Protein AF-A0A8T4PA34-F1 (afdb_monomer)

Mean predicted aligned error: 13.63 Å

pLDDT: mean 73.84, std 18.42, range [33.31, 91.62]

Solvent-accessible surface area (backbone atoms only — not comparable to full-atom values): 9607 Å² total; per-residue (Å²): 133,82,87,81,80,80,56,84,79,76,47,94,49,61,33,92,88,76,69,41,71,39,46,81,44,78,45,77,53,98,90,41,83,32,57,26,33,34,27,87,86,82,62,54,71,49,67,42,65,74,51,51,56,52,51,51,52,50,54,53,56,74,73,56,85,82,91,66,65,78,42,83,53,91,97,42,80,46,71,71,77,60,62,70,60,53,52,49,51,39,73,73,32,75,72,49,62,80,47,77,86,71,69,70,48,79,42,80,77,51,96,96,39,74,46,78,43,83,67,79,79,75,77,75,77,69,78,84,76,84,82,84,79,82,79,82,82,80,84,88,88,133

Foldseek 3Di:
DDPPDDAPVVDFDADPPPRDTWAWDFDQDPNDTWIWTADPPPGDIDTRPVSVVLVVLVVVVVPDDDDWDWDDDPPDIDTDDDVSVVVSVCVVDVQLVVPVVPDWDWDDDDVPDIDTHRDRPPPPPDPPPPPDDDDDDDDDDD

Secondary structure (DSSP, 8-state):
----PPPGGGS-PBPTTT-PBPEEEEEEETTEEEEEEE-TTT--EEE-HHHHHHHHHHHHHHH------EEEETTEEEEPPPHHHHHHHHHH-TTGGGTTTT--EEEEEETTEEEEE-------------------------

Structure (mmCIF, N/CA/C/O backbone):
data_AF-A0A8T4PA34-F1
#
_entry.id   AF-A0A8T4PA34-F1
#
loop_
_atom_site.group_PDB
_atom_site.id
_atom_site.type_symbol
_atom_site.label_atom_id
_atom_site.label_alt_id
_atom_site.label_comp_id
_atom_site.label_asym_id
_atom_site.label_entity_id
_atom_site.label_seq_id
_atom_site.pdbx_PDB_ins_code
_atom_site.Cartn_x
_atom_site.Cartn_y
_atom_site.Cartn_z
_atom_site.occupancy
_atom_site.B_iso_or_equiv
_atom_site.auth_seq_id
_atom_site.auth_comp_id
_atom_site.auth_asym_id
_atom_site.auth_atom_id
_atom_site.pdbx_PDB_model_num
ATOM 1 N N . MET A 1 1 ? -8.775 29.216 4.240 1.00 41.03 1 MET A N 1
ATOM 2 C CA . MET A 1 1 ? -9.552 28.421 5.215 1.00 41.03 1 MET A CA 1
ATOM 3 C C . MET A 1 1 ? -9.138 26.969 5.051 1.00 41.03 1 MET A C 1
ATOM 5 O O . MET A 1 1 ? -9.262 26.450 3.952 1.00 41.03 1 MET A O 1
ATOM 9 N N . GLY A 1 2 ? -8.518 26.361 6.065 1.00 46.69 2 GLY A N 1
ATOM 10 C CA . GLY A 1 2 ? -8.065 24.969 5.980 1.00 46.69 2 GLY A CA 1
ATOM 11 C C . GLY A 1 2 ? -9.257 24.014 6.006 1.00 46.69 2 GLY A C 1
ATOM 12 O O . GLY A 1 2 ? -10.091 24.113 6.902 1.00 46.69 2 GLY A O 1
ATOM 13 N N . ASN A 1 3 ? -9.351 23.110 5.029 1.00 47.19 3 ASN A N 1
ATOM 14 C CA . ASN A 1 3 ? -10.347 22.038 5.017 1.00 47.19 3 ASN A CA 1
ATOM 15 C C . ASN A 1 3 ? -10.047 21.056 6.159 1.00 47.19 3 ASN A C 1
ATOM 17 O O . ASN A 1 3 ? -9.226 20.155 6.007 1.00 47.19 3 ASN A O 1
ATOM 21 N N . TYR A 1 4 ? -10.691 21.243 7.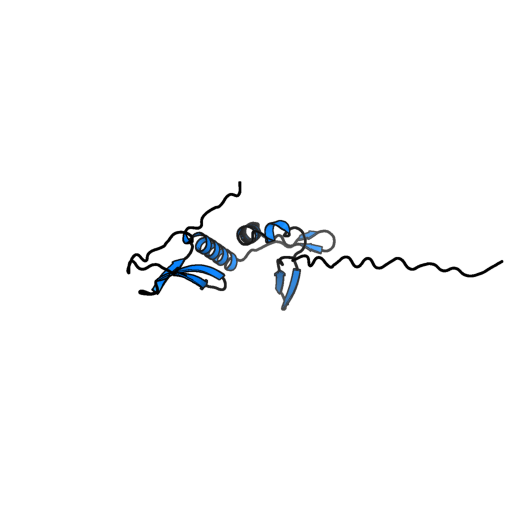310 1.00 50.34 4 TYR A N 1
ATOM 22 C CA . TYR A 1 4 ? -10.622 20.305 8.429 1.00 50.34 4 TYR A CA 1
ATOM 23 C C . TYR A 1 4 ? -11.606 19.154 8.167 1.00 50.34 4 TYR A C 1
ATOM 25 O O . TYR A 1 4 ? -12.766 19.210 8.575 1.00 50.34 4 TYR A O 1
ATOM 33 N N . MET A 1 5 ? -11.175 18.137 7.413 1.00 71.44 5 MET A N 1
ATOM 34 C CA . MET A 1 5 ? -11.919 16.874 7.329 1.00 71.44 5 MET A CA 1
ATOM 35 C C . MET A 1 5 ? -11.801 16.154 8.670 1.00 71.44 5 MET A C 1
ATOM 37 O O . MET A 1 5 ? -10.692 15.883 9.121 1.00 71.44 5 MET A O 1
ATOM 41 N N . ARG A 1 6 ? -12.946 15.855 9.288 1.00 74.50 6 ARG A N 1
ATOM 42 C CA . ARG A 1 6 ? -13.026 15.036 10.501 1.00 74.50 6 ARG A CA 1
ATOM 43 C C . ARG A 1 6 ? -13.013 13.558 10.123 1.00 74.50 6 ARG A C 1
ATOM 45 O O . ARG A 1 6 ? -13.681 13.162 9.167 1.00 74.50 6 ARG A O 1
ATOM 52 N N . ASP A 1 7 ? -12.262 12.766 10.869 1.00 79.44 7 ASP A N 1
ATOM 53 C CA . ASP A 1 7 ? -12.265 11.310 10.794 1.00 79.44 7 ASP A CA 1
ATOM 54 C C . ASP A 1 7 ? -13.488 10.753 11.543 1.00 79.44 7 ASP A C 1
ATOM 56 O O . ASP A 1 7 ? -14.006 11.363 12.481 1.00 79.44 7 ASP A O 1
ATOM 60 N N . ILE A 1 8 ? -13.960 9.568 11.154 1.00 82.75 8 ILE A N 1
ATOM 61 C CA . ILE A 1 8 ? -15.051 8.885 11.859 1.00 82.75 8 ILE A CA 1
ATOM 62 C C . ILE A 1 8 ? -14.661 8.533 13.303 1.00 82.75 8 ILE A C 1
ATOM 64 O O . ILE A 1 8 ? -15.528 8.421 14.167 1.00 82.75 8 ILE A O 1
ATOM 68 N N . PHE A 1 9 ? -13.361 8.401 13.573 1.00 84.38 9 PHE A N 1
ATOM 69 C CA . PHE A 1 9 ? -12.809 8.154 14.904 1.00 84.38 9 PHE A CA 1
ATOM 70 C C . PHE A 1 9 ? -12.566 9.421 15.733 1.00 84.38 9 PHE A C 1
ATOM 72 O O . PHE A 1 9 ? -12.251 9.299 16.915 1.00 84.38 9 PHE A O 1
ATOM 79 N N . ASP A 1 10 ? -12.769 10.617 15.168 1.00 82.12 10 ASP A N 1
ATOM 80 C CA . ASP A 1 10 ? -12.796 11.862 15.955 1.00 82.12 10 ASP A CA 1
ATOM 81 C C . ASP A 1 10 ? -14.095 11.981 16.770 1.00 82.12 10 ASP A C 1
ATOM 83 O O . ASP A 1 10 ? -14.181 12.746 17.732 1.00 82.12 10 ASP A O 1
ATOM 87 N N . ALA A 1 11 ? -15.129 11.231 16.380 1.00 84.12 11 ALA A N 1
ATOM 88 C CA . ALA A 1 11 ? -16.371 11.128 17.123 1.00 84.12 11 ALA A CA 1
ATOM 89 C C . ALA A 1 11 ? -16.255 10.101 18.257 1.00 84.12 11 ALA A C 1
ATOM 91 O O . ALA A 1 11 ? -15.553 9.093 18.166 1.00 84.12 11 ALA A O 1
ATOM 92 N N . LYS A 1 12 ? -17.024 10.322 19.325 1.00 85.06 12 LYS A N 1
ATOM 93 C CA . LYS A 1 12 ? -17.146 9.365 20.424 1.00 85.06 12 LYS A CA 1
ATOM 94 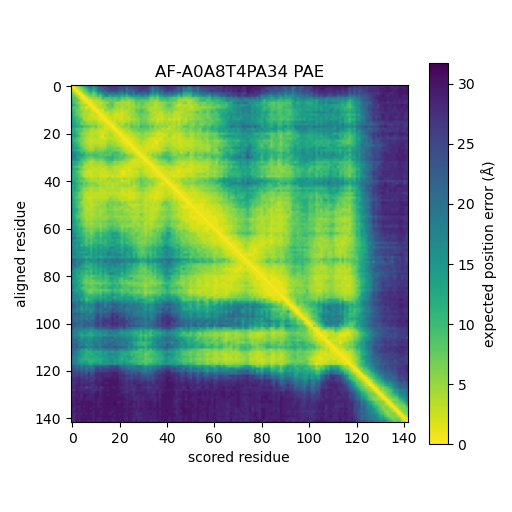C C . LYS A 1 12 ? -17.879 8.110 19.943 1.00 85.06 12 LYS A C 1
ATOM 96 O O . LYS A 1 12 ? -19.078 8.160 19.678 1.00 85.06 12 LYS A O 1
ATOM 101 N N . ILE A 1 13 ? -17.166 6.987 19.857 1.00 87.12 13 ILE A N 1
ATOM 102 C CA . ILE A 1 13 ? -17.730 5.695 19.445 1.00 87.12 13 ILE A CA 1
ATOM 103 C C . ILE A 1 13 ? -18.059 4.855 20.673 1.00 87.12 13 ILE A C 1
ATOM 105 O O . ILE A 1 13 ? -17.200 4.568 21.512 1.00 87.12 13 ILE A O 1
ATOM 109 N N . THR A 1 14 ? -19.315 4.425 20.757 1.00 89.81 14 THR A N 1
ATOM 110 C CA . THR A 1 14 ? -19.798 3.507 21.786 1.00 89.81 14 THR A CA 1
ATOM 111 C C . THR A 1 14 ? -19.924 2.092 21.232 1.00 89.81 14 THR A C 1
ATOM 113 O O . THR A 1 14 ? -20.323 1.863 20.090 1.00 89.81 14 THR A O 1
ATOM 116 N N . CYS A 1 15 ? -19.564 1.111 22.054 1.00 88.19 15 CYS A N 1
ATOM 117 C CA . CYS A 1 15 ? -19.724 -0.297 21.720 1.00 88.19 15 CYS A CA 1
ATOM 118 C C . CYS A 1 15 ? -21.213 -0.668 21.706 1.00 88.19 15 CYS A C 1
ATOM 120 O O . CYS A 1 15 ? -21.906 -0.459 22.698 1.00 88.19 15 CYS A O 1
ATOM 122 N N . LYS A 1 16 ? -21.687 -1.305 20.630 1.00 88.50 16 LYS A N 1
ATOM 123 C CA . LYS A 1 16 ? -23.084 -1.758 20.509 1.00 88.50 16 LYS A CA 1
ATOM 124 C C . LYS A 1 16 ? -23.492 -2.758 21.601 1.00 88.50 16 LYS A C 1
ATOM 126 O O . LYS A 1 16 ? -24.652 -2.785 21.990 1.00 88.50 16 LYS A O 1
ATOM 131 N N . ASN A 1 17 ? -22.548 -3.567 22.086 1.00 87.06 17 ASN A N 1
ATOM 132 C CA . ASN A 1 17 ? -22.829 -4.672 23.002 1.00 87.06 17 ASN A CA 1
ATOM 133 C C . ASN A 1 17 ? -22.765 -4.264 24.483 1.00 87.06 17 ASN A C 1
ATOM 135 O O . ASN A 1 17 ? -23.568 -4.709 25.295 1.00 87.06 17 ASN A O 1
ATOM 139 N N . CYS A 1 18 ? -21.808 -3.405 24.847 1.00 87.19 18 CYS A N 1
ATOM 140 C CA . CYS A 1 18 ? -21.572 -3.009 26.243 1.00 87.19 18 CYS A CA 1
ATOM 141 C C . CYS A 1 18 ? -21.955 -1.559 26.550 1.00 87.19 18 CYS A C 1
ATOM 143 O O . CYS A 1 18 ? -21.844 -1.137 27.701 1.00 87.19 18 CYS A O 1
ATOM 145 N N . ASN A 1 19 ? -22.308 -0.784 25.521 1.00 87.19 19 ASN A N 1
ATOM 146 C CA . ASN A 1 19 ? -22.556 0.657 25.570 1.00 87.19 19 ASN A CA 1
ATOM 147 C C . ASN A 1 19 ? -21.416 1.486 26.198 1.00 87.19 19 ASN A C 1
ATOM 149 O O . ASN A 1 19 ? -21.604 2.636 26.586 1.00 87.19 19 ASN A O 1
ATOM 153 N N . SER A 1 20 ? -20.218 0.903 26.317 1.00 88.06 20 SER A N 1
ATOM 154 C CA . SER A 1 20 ? -19.024 1.578 26.815 1.00 88.06 20 SER A CA 1
ATOM 155 C C . SER A 1 20 ? -18.298 2.283 25.677 1.00 88.06 20 SER A C 1
ATOM 157 O O . SER A 1 20 ? -18.324 1.830 24.531 1.00 88.06 20 SER A O 1
ATOM 159 N N . GLU A 1 21 ? -17.598 3.357 26.006 1.00 89.38 21 GLU A N 1
ATOM 160 C CA . GLU A 1 21 ? -16.725 4.065 25.074 1.00 89.38 21 GLU A CA 1
ATOM 161 C C . GLU A 1 21 ? -15.571 3.162 24.615 1.00 89.38 21 GLU A C 1
ATOM 163 O O . GLU A 1 21 ? -14.966 2.448 25.420 1.00 89.38 21 GLU A O 1
ATOM 168 N N . MET A 1 22 ? -15.318 3.136 23.306 1.00 91.62 22 MET A N 1
ATOM 169 C CA . MET A 1 22 ? -14.229 2.360 22.710 1.00 91.62 22 MET A CA 1
ATOM 170 C C . MET A 1 22 ? -12.958 3.208 22.656 1.00 91.62 22 MET A C 1
ATOM 172 O O . MET A 1 22 ? -13.021 4.413 22.423 1.00 91.62 22 MET A O 1
ATOM 176 N N . LYS A 1 23 ? -11.796 2.579 22.848 1.00 88.19 23 LYS A N 1
ATOM 177 C CA . LYS A 1 23 ? -10.501 3.269 22.822 1.00 88.19 23 LYS A CA 1
ATOM 178 C C . LYS A 1 23 ? -9.780 3.049 21.495 1.00 88.19 23 LYS A C 1
ATOM 180 O O . LYS A 1 23 ? -9.808 1.926 20.986 1.00 88.19 23 LYS A O 1
ATOM 185 N N . PRO A 1 24 ? -9.118 4.075 20.939 1.00 89.56 24 PRO A N 1
ATOM 186 C CA . PRO A 1 24 ? -8.313 3.924 19.737 1.00 89.56 24 PRO A CA 1
ATOM 187 C C . PRO A 1 24 ? -7.115 3.009 19.997 1.00 89.56 24 PRO A C 1
ATOM 189 O O . PRO A 1 24 ? -6.418 3.130 21.003 1.00 89.56 24 PRO A O 1
ATOM 192 N N . ILE A 1 25 ? -6.876 2.094 19.066 1.00 89.25 25 ILE A N 1
ATOM 193 C CA . ILE A 1 25 ? -5.768 1.145 19.061 1.00 89.25 25 ILE A CA 1
ATOM 194 C C . ILE A 1 25 ? -5.165 1.051 17.654 1.00 89.25 25 ILE A C 1
ATOM 196 O O . ILE A 1 25 ? -5.825 1.304 16.643 1.00 89.25 25 ILE A O 1
ATOM 200 N N . LEU A 1 26 ? -3.905 0.626 17.580 1.00 85.69 26 LEU A N 1
ATOM 201 C CA . LEU A 1 26 ? -3.268 0.246 16.322 1.00 85.69 26 LEU A CA 1
ATOM 202 C C . LEU A 1 26 ? -3.342 -1.272 16.166 1.00 85.69 26 LEU A C 1
ATOM 204 O O . LEU A 1 26 ? -2.677 -2.016 16.886 1.00 85.69 26 LEU A O 1
ATOM 208 N N . ALA A 1 27 ? -4.156 -1.737 15.222 1.00 83.50 27 ALA A N 1
ATOM 209 C CA . ALA A 1 27 ? -4.250 -3.150 14.889 1.00 83.50 27 ALA A CA 1
ATOM 210 C C . ALA A 1 27 ? -3.216 -3.492 13.809 1.00 83.50 27 ALA A C 1
ATOM 212 O O . ALA A 1 27 ? -3.247 -2.937 12.712 1.00 83.50 27 ALA A O 1
ATOM 213 N N . ILE A 1 28 ? -2.303 -4.419 14.101 1.00 79.69 28 ILE A N 1
ATOM 214 C CA . ILE A 1 28 ? -1.349 -4.929 13.111 1.00 79.69 28 ILE A CA 1
ATOM 215 C C . ILE A 1 28 ? -1.965 -6.162 1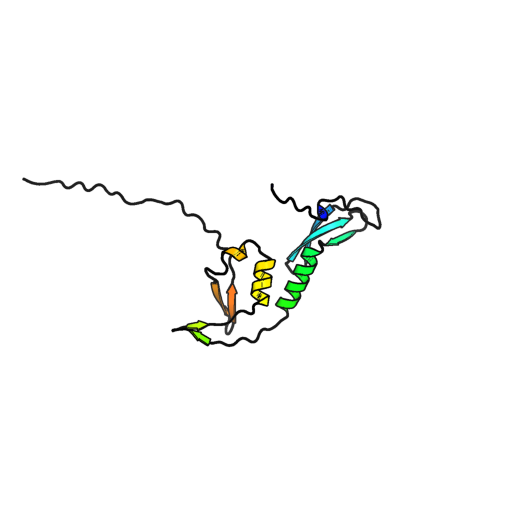2.454 1.00 79.69 28 ILE A C 1
ATOM 217 O O . ILE A 1 28 ? -2.195 -7.172 13.118 1.00 79.69 28 ILE A O 1
ATOM 221 N N . LYS A 1 29 ? -2.228 -6.096 11.147 1.00 76.75 29 LYS A N 1
ATOM 222 C CA . LYS A 1 29 ? -2.754 -7.229 10.374 1.00 76.75 29 LYS A CA 1
ATOM 223 C C . LYS A 1 29 ? -1.956 -7.373 9.082 1.00 76.75 29 LYS A C 1
ATOM 225 O O . LYS A 1 29 ? -1.852 -6.427 8.310 1.00 76.75 29 LYS A O 1
ATOM 230 N N . SER A 1 30 ? -1.354 -8.543 8.858 1.00 67.56 30 SER A N 1
ATOM 231 C CA . SER A 1 30 ? -0.541 -8.839 7.659 1.00 67.56 30 SER A CA 1
ATOM 232 C C . SER A 1 30 ? 0.617 -7.851 7.410 1.00 67.56 30 SER A C 1
ATOM 234 O O . SER A 1 30 ? 0.961 -7.580 6.263 1.00 67.56 30 SER A O 1
ATOM 236 N N . GLY A 1 31 ? 1.202 -7.299 8.481 1.00 69.25 31 GLY A N 1
ATOM 237 C CA . GLY A 1 31 ? 2.261 -6.281 8.411 1.00 69.25 31 GLY A CA 1
ATOM 238 C C . GLY A 1 31 ? 1.758 -4.850 8.174 1.00 69.25 31 GLY A C 1
ATOM 239 O O . GLY A 1 31 ? 2.557 -3.920 8.201 1.00 69.25 31 GLY A O 1
ATOM 240 N N . PHE A 1 32 ? 0.449 -4.653 7.994 1.00 72.88 32 PHE A N 1
ATOM 241 C CA . PHE A 1 32 ? -0.171 -3.340 7.831 1.00 72.88 32 PHE A CA 1
ATOM 242 C C . PHE A 1 32 ? -0.645 -2.797 9.185 1.00 72.88 32 PHE A C 1
ATOM 244 O O . PHE A 1 32 ? -1.281 -3.519 9.960 1.00 72.88 32 PHE A O 1
ATOM 251 N N . LYS A 1 33 ? -0.339 -1.527 9.475 1.00 77.62 33 LYS A N 1
ATOM 252 C CA . LYS A 1 33 ? -0.834 -0.818 10.665 1.00 77.62 33 LYS A CA 1
ATOM 253 C C . LYS A 1 33 ? -2.193 -0.206 10.332 1.00 77.62 33 LYS A C 1
ATOM 255 O O . LYS A 1 33 ? -2.270 0.688 9.496 1.00 77.62 33 LYS A O 1
ATOM 260 N N . LEU A 1 34 ? -3.248 -0.703 10.965 1.00 85.12 34 LEU A N 1
ATOM 261 C CA . LEU A 1 34 ? -4.624 -0.254 10.767 1.00 85.12 34 LEU A CA 1
ATOM 262 C C . LEU A 1 34 ? -5.082 0.536 11.985 1.00 85.12 34 LEU A C 1
ATOM 264 O O . LEU A 1 34 ? -4.857 0.117 13.126 1.00 85.12 34 LEU A O 1
ATOM 268 N N . ARG A 1 35 ? -5.772 1.650 11.753 1.00 87.38 35 ARG A N 1
ATOM 269 C CA . ARG A 1 35 ? -6.458 2.362 12.827 1.00 87.38 35 ARG A CA 1
ATOM 270 C C . ARG A 1 35 ? -7.718 1.589 13.186 1.00 87.38 35 ARG A C 1
ATOM 272 O O . ARG A 1 35 ? -8.493 1.198 12.311 1.00 87.38 35 ARG A O 1
ATOM 279 N N . ALA A 1 36 ? -7.919 1.353 14.472 1.00 89.88 36 ALA A N 1
ATOM 280 C CA . ALA A 1 36 ? -9.104 0.685 14.976 1.00 89.88 36 ALA A CA 1
ATOM 281 C C . ALA A 1 36 ? -9.504 1.268 16.330 1.00 89.88 36 ALA A C 1
ATOM 283 O O . ALA A 1 36 ? -8.707 1.923 16.993 1.00 89.88 36 ALA A O 1
ATOM 284 N N . VAL A 1 37 ? -10.730 1.001 16.757 1.00 90.56 37 VAL A N 1
ATOM 285 C CA . VAL A 1 37 ? -11.177 1.225 18.132 1.00 90.56 37 VAL A CA 1
ATOM 286 C C . VAL A 1 37 ? -11.567 -0.111 18.753 1.00 90.56 37 VAL A C 1
ATOM 288 O O . VAL A 1 37 ? -12.137 -0.969 18.075 1.00 90.56 37 VAL A O 1
ATOM 291 N N . GLN A 1 38 ? -11.238 -0.313 20.027 1.00 91.12 38 GLN A N 1
ATOM 292 C CA . GLN A 1 38 ? -11.526 -1.539 20.768 1.00 91.12 38 GLN A CA 1
ATOM 293 C C . GLN A 1 38 ? -12.339 -1.245 22.031 1.00 91.12 38 GLN A C 1
ATOM 295 O O . GLN A 1 38 ? -12.065 -0.294 22.761 1.00 91.12 38 GLN A O 1
ATOM 300 N N . CYS A 1 39 ? -13.334 -2.087 22.305 1.00 91.12 39 CYS A N 1
ATOM 301 C CA . CYS A 1 39 ? -14.042 -2.097 23.578 1.00 91.12 39 CYS A CA 1
ATOM 302 C C . CYS A 1 39 ? -13.216 -2.844 24.633 1.00 91.12 39 CYS A C 1
ATOM 304 O O . CYS A 1 39 ? -12.855 -4.001 24.430 1.00 91.12 39 CYS A O 1
ATOM 306 N N . GLU A 1 40 ? -12.977 -2.224 25.789 1.00 87.75 40 GLU A N 1
ATOM 307 C CA . GLU A 1 40 ? -12.258 -2.869 26.899 1.00 87.75 40 GLU A CA 1
ATOM 308 C C . GLU A 1 40 ? -13.087 -3.938 27.626 1.00 87.75 40 GLU A C 1
ATOM 310 O O . GLU A 1 40 ? -12.517 -4.814 28.266 1.00 87.75 40 GLU A O 1
ATOM 315 N N . LYS A 1 41 ? -14.425 -3.888 27.529 1.00 87.62 41 LYS A N 1
ATOM 316 C CA . LYS A 1 41 ? -15.320 -4.808 28.251 1.00 87.62 41 LYS A CA 1
ATOM 317 C C . LYS A 1 41 ? -15.562 -6.129 27.521 1.00 87.62 41 LYS A C 1
ATOM 319 O O . LYS A 1 41 ? -15.453 -7.180 28.138 1.00 87.62 41 LYS A O 1
ATOM 324 N N . CYS A 1 42 ? -15.913 -6.088 26.234 1.00 88.50 42 CYS A N 1
ATOM 325 C CA . CYS A 1 42 ? -16.191 -7.298 25.440 1.00 88.50 42 CYS A CA 1
ATOM 326 C C . CYS A 1 42 ? -15.092 -7.649 24.434 1.00 88.50 42 CYS A C 1
ATOM 328 O O . CYS A 1 42 ? -15.127 -8.726 23.849 1.00 88.50 42 CYS A O 1
ATOM 330 N N . GLY A 1 43 ? -14.129 -6.754 24.205 1.00 84.50 43 GLY A N 1
ATOM 331 C CA . GLY A 1 43 ? -13.060 -6.982 23.238 1.00 84.50 43 GLY A CA 1
ATOM 332 C C . GLY A 1 43 ? -13.439 -6.730 21.775 1.00 84.50 43 GLY A C 1
ATOM 333 O O . GLY A 1 43 ? -12.563 -6.894 20.925 1.00 84.50 43 GLY A O 1
ATOM 334 N N . ASP A 1 44 ? -14.673 -6.298 21.476 1.00 88.12 44 ASP A N 1
ATOM 335 C CA . ASP A 1 44 ? -15.101 -5.934 20.117 1.00 88.12 44 ASP A CA 1
ATOM 336 C C . ASP A 1 44 ? -14.179 -4.880 19.499 1.00 88.12 44 ASP A C 1
ATOM 338 O O . ASP A 1 44 ? -13.749 -3.937 20.172 1.00 88.12 44 ASP A O 1
ATOM 342 N N . LYS A 1 45 ? -13.899 -5.024 18.199 1.00 89.25 45 LYS A N 1
ATOM 343 C CA . LYS A 1 45 ? -13.006 -4.142 17.439 1.00 89.25 45 LYS A CA 1
ATOM 344 C C . LYS A 1 45 ? -13.695 -3.619 16.190 1.00 89.25 45 LYS A C 1
ATOM 346 O O . LYS A 1 45 ? -14.266 -4.392 15.427 1.00 89.25 45 LYS A O 1
ATOM 351 N N . ILE A 1 46 ? -13.562 -2.322 15.947 1.00 88.00 46 ILE A N 1
ATOM 352 C CA . ILE A 1 46 ? -14.017 -1.665 14.720 1.00 88.00 46 ILE A CA 1
ATOM 353 C C . ILE A 1 46 ? -12.785 -1.105 14.021 1.00 88.00 46 ILE A C 1
ATOM 355 O O . ILE A 1 46 ? -12.057 -0.296 14.589 1.00 88.00 46 ILE A O 1
ATOM 359 N N . ILE A 1 47 ? -12.534 -1.561 12.797 1.00 88.44 47 ILE A N 1
ATOM 360 C CA . ILE A 1 47 ? -11.411 -1.107 11.968 1.00 88.44 47 ILE A CA 1
ATOM 361 C C . ILE A 1 47 ? -11.881 0.069 11.112 1.00 88.44 47 ILE A C 1
ATOM 363 O O . ILE A 1 47 ? -13.014 0.063 10.631 1.00 88.44 47 ILE A O 1
ATOM 367 N N . HIS A 1 48 ? -11.014 1.062 10.904 1.00 88.50 48 HIS A N 1
ATOM 368 C CA . HIS A 1 48 ? -11.323 2.190 10.033 1.00 88.50 48 HIS A CA 1
ATOM 369 C C . HIS A 1 48 ? -11.655 1.687 8.613 1.00 88.50 48 HIS A C 1
ATOM 371 O O . HIS A 1 48 ? -10.827 0.995 8.008 1.00 88.50 48 HIS A O 1
ATOM 377 N N . PRO A 1 49 ? -12.821 2.036 8.037 1.00 85.06 49 PRO A N 1
ATOM 378 C CA . PRO A 1 49 ? -13.263 1.479 6.756 1.00 85.06 49 PRO A CA 1
ATOM 379 C C . PRO A 1 49 ? -12.300 1.812 5.609 1.00 85.06 49 PRO A C 1
ATOM 381 O O . PRO A 1 49 ? -11.978 0.945 4.802 1.00 85.06 49 PRO A O 1
ATOM 384 N N . GLY A 1 50 ? -11.749 3.030 5.583 1.00 83.81 50 GLY A N 1
ATOM 385 C CA . GLY A 1 50 ? -10.757 3.418 4.574 1.00 83.81 50 GLY A CA 1
ATOM 386 C C . GLY A 1 50 ? -9.432 2.653 4.684 1.00 83.81 50 GLY A C 1
ATOM 387 O O . GLY A 1 50 ? -8.771 2.428 3.672 1.00 83.81 50 GLY A O 1
ATOM 388 N N . ASP A 1 51 ? -9.054 2.211 5.887 1.00 83.88 51 ASP A N 1
ATOM 389 C CA . ASP A 1 51 ? -7.822 1.439 6.089 1.00 83.88 51 ASP A CA 1
ATOM 390 C C . ASP A 1 51 ? -8.059 -0.029 5.696 1.00 83.88 51 ASP A C 1
ATOM 392 O O . ASP A 1 51 ? -7.190 -0.662 5.094 1.00 83.88 51 ASP A O 1
ATOM 396 N N . LEU A 1 52 ? -9.264 -0.551 5.965 1.00 85.81 52 LEU A N 1
ATOM 397 C CA . LEU A 1 52 ? -9.690 -1.886 5.547 1.00 85.81 52 LEU A CA 1
ATOM 398 C C . LEU A 1 52 ? -9.695 -2.022 4.017 1.00 85.81 52 LEU A C 1
ATOM 400 O O . LEU A 1 52 ? -9.079 -2.945 3.489 1.00 85.81 52 LEU A O 1
ATOM 404 N N . SER A 1 53 ? -10.298 -1.067 3.300 1.00 85.06 53 SER A N 1
ATOM 405 C CA . SER A 1 53 ? -10.317 -1.069 1.830 1.00 85.06 53 SER A CA 1
ATOM 406 C C . SER A 1 53 ? -8.908 -1.030 1.228 1.00 85.06 53 SER A C 1
ATOM 408 O O . SER A 1 53 ? -8.616 -1.765 0.285 1.00 85.06 53 SER A O 1
ATOM 410 N N . LYS A 1 54 ? -7.995 -0.230 1.797 1.00 81.69 54 LYS A N 1
ATOM 411 C CA . LYS A 1 54 ? -6.585 -0.204 1.367 1.00 81.69 54 LYS A CA 1
ATOM 412 C C . LYS A 1 54 ? -5.882 -1.537 1.617 1.00 81.69 54 LYS A C 1
ATOM 414 O O . LYS A 1 54 ? -5.109 -1.991 0.776 1.00 81.69 54 LYS A O 1
ATOM 419 N N . MET A 1 55 ? -6.157 -2.181 2.749 1.00 83.81 55 MET A N 1
ATOM 420 C CA . MET A 1 55 ? -5.599 -3.494 3.069 1.00 83.81 55 MET A CA 1
ATOM 421 C C . MET A 1 55 ? -6.075 -4.573 2.085 1.00 83.81 55 MET A C 1
ATOM 423 O O . MET A 1 55 ? -5.288 -5.417 1.656 1.00 83.81 55 MET A O 1
ATOM 427 N N . GLU A 1 56 ? -7.353 -4.557 1.713 1.00 85.19 56 GLU A N 1
ATOM 428 C CA . GLU A 1 56 ? -7.910 -5.485 0.725 1.00 85.19 56 GLU A CA 1
ATOM 429 C C . GLU A 1 56 ? -7.276 -5.285 -0.655 1.00 85.19 56 GLU A C 1
ATOM 431 O O . GLU A 1 56 ? -6.845 -6.259 -1.277 1.00 85.19 56 GLU A O 1
ATOM 436 N N . GLN A 1 57 ? -7.117 -4.032 -1.092 1.00 83.44 57 GLN A N 1
ATOM 437 C CA . GLN A 1 57 ? -6.401 -3.696 -2.326 1.00 83.44 57 GLN A CA 1
ATOM 438 C C . GLN A 1 57 ? -4.944 -4.181 -2.295 1.00 83.44 57 GLN A C 1
ATOM 440 O O . GLN A 1 57 ? -4.495 -4.825 -3.244 1.00 83.44 57 GLN A O 1
ATOM 445 N N . TYR A 1 58 ? -4.227 -3.955 -1.188 1.00 83.94 58 TYR A N 1
ATOM 446 C CA . TYR A 1 58 ? -2.859 -4.448 -1.000 1.00 83.94 58 TYR A CA 1
ATOM 447 C C . TYR A 1 58 ? -2.777 -5.973 -1.131 1.00 83.94 58 TYR A C 1
ATOM 449 O O . TYR A 1 58 ? -1.932 -6.502 -1.853 1.00 83.94 58 TYR A O 1
ATOM 457 N N . ASN A 1 59 ? -3.673 -6.692 -0.450 1.00 84.25 59 ASN A N 1
ATOM 458 C CA . ASN A 1 59 ? -3.704 -8.152 -0.484 1.00 84.25 59 ASN A CA 1
ATOM 459 C C . ASN A 1 59 ? -4.017 -8.693 -1.882 1.00 84.25 59 ASN A C 1
ATOM 461 O O . ASN A 1 59 ? -3.454 -9.716 -2.272 1.00 84.25 59 ASN A O 1
ATOM 465 N N . SER A 1 60 ? -4.894 -8.016 -2.626 1.00 86.75 60 SER A N 1
ATOM 466 C CA . SER A 1 60 ? -5.209 -8.356 -4.014 1.00 86.75 60 SER A CA 1
ATOM 467 C C . SER A 1 60 ? -3.976 -8.213 -4.912 1.00 86.75 60 SER A C 1
ATOM 469 O O . SER A 1 60 ? -3.581 -9.169 -5.579 1.00 86.75 60 SER A O 1
ATOM 471 N N . LEU A 1 61 ? -3.293 -7.065 -4.843 1.00 86.25 61 LEU A N 1
ATOM 472 C CA . LEU A 1 61 ? -2.086 -6.789 -5.627 1.00 86.25 61 LEU A CA 1
ATOM 473 C C . LEU A 1 61 ? -0.943 -7.747 -5.298 1.00 86.25 61 LEU A C 1
ATOM 475 O O . LEU A 1 61 ? -0.310 -8.286 -6.200 1.00 86.25 61 LEU A O 1
ATOM 479 N N . LYS A 1 62 ? -0.708 -8.012 -4.008 1.00 83.94 62 LYS A N 1
ATOM 480 C CA . LYS A 1 62 ? 0.362 -8.905 -3.545 1.00 83.94 62 LYS A CA 1
ATOM 481 C C . LYS A 1 62 ? 0.217 -10.338 -4.064 1.00 83.94 62 LYS A C 1
ATOM 483 O O . LYS A 1 62 ? 1.215 -11.033 -4.222 1.00 83.94 62 LYS A O 1
ATOM 488 N N . ARG A 1 63 ? -1.015 -10.804 -4.288 1.00 85.12 63 ARG A N 1
ATOM 489 C CA . ARG A 1 63 ? -1.299 -12.161 -4.786 1.00 85.12 63 ARG A CA 1
ATOM 490 C C . ARG A 1 63 ? -1.269 -12.260 -6.309 1.00 85.12 63 ARG A C 1
ATOM 492 O O . ARG A 1 63 ? -1.323 -13.366 -6.837 1.00 85.12 63 ARG A O 1
ATOM 499 N N . LYS A 1 64 ? -1.221 -11.130 -7.012 1.00 88.88 64 LYS A N 1
ATOM 500 C CA . LYS A 1 64 ? -1.294 -11.083 -8.467 1.00 88.88 64 LYS A CA 1
ATOM 501 C C . LYS A 1 64 ? 0.102 -11.154 -9.075 1.00 88.88 64 LYS A C 1
ATOM 503 O O . LYS A 1 64 ? 0.995 -10.394 -8.713 1.00 88.88 64 LYS A O 1
ATOM 508 N N . THR A 1 65 ? 0.276 -12.048 -10.042 1.00 89.50 65 THR A N 1
ATOM 509 C CA . THR A 1 65 ? 1.482 -12.107 -10.874 1.00 89.50 65 THR A CA 1
ATOM 510 C C . THR A 1 65 ? 1.256 -11.295 -12.143 1.00 89.50 65 THR A C 1
ATOM 512 O O . THR A 1 65 ? 0.257 -11.483 -12.838 1.00 89.50 65 THR A O 1
ATOM 515 N N . PHE A 1 66 ? 2.189 -10.400 -12.461 1.00 87.56 66 PHE A N 1
ATOM 516 C CA . PHE A 1 66 ? 2.139 -9.588 -13.672 1.00 87.56 66 PHE A CA 1
ATOM 517 C C . PHE A 1 66 ? 3.172 -10.084 -14.675 1.00 87.56 66 PHE A C 1
ATOM 519 O O . PHE A 1 66 ? 4.372 -10.018 -14.423 1.00 87.56 66 PHE A O 1
ATOM 526 N N . ASN A 1 67 ? 2.702 -10.531 -15.836 1.00 89.69 67 ASN A N 1
ATOM 527 C CA . ASN A 1 67 ? 3.574 -10.871 -16.952 1.00 89.69 67 ASN A CA 1
ATOM 528 C C . ASN A 1 67 ? 3.799 -9.616 -17.797 1.00 89.69 67 ASN A C 1
ATOM 530 O O . ASN A 1 67 ? 2.887 -9.129 -18.465 1.00 89.69 67 ASN A O 1
ATOM 534 N N . VAL A 1 68 ? 5.014 -9.081 -17.745 1.00 89.81 68 VAL A N 1
ATOM 535 C CA . VAL A 1 68 ? 5.421 -7.853 -18.438 1.00 89.81 68 VAL A CA 1
ATOM 536 C C . VAL A 1 68 ? 6.557 -8.155 -19.406 1.00 89.81 68 VAL A C 1
ATOM 538 O O . VAL A 1 68 ? 7.328 -9.091 -19.208 1.00 89.81 68 VAL A O 1
ATOM 541 N N . LYS A 1 69 ? 6.649 -7.384 -20.492 1.00 86.81 69 LYS A N 1
ATOM 542 C CA . LYS A 1 69 ? 7.691 -7.572 -21.507 1.00 86.81 69 LYS A CA 1
ATOM 543 C C . LYS A 1 69 ? 8.920 -6.739 -21.163 1.00 86.81 69 LYS A C 1
ATOM 545 O O . LYS A 1 69 ? 8.790 -5.564 -20.820 1.00 86.81 69 LYS A O 1
ATOM 550 N N . LEU A 1 70 ? 10.097 -7.334 -21.332 1.00 88.06 70 LEU A N 1
ATOM 551 C CA . LEU A 1 70 ? 11.353 -6.596 -21.394 1.00 88.06 70 LEU A CA 1
ATOM 552 C C . LEU A 1 70 ? 11.482 -5.942 -22.770 1.00 88.06 70 LEU A C 1
ATOM 554 O O . LEU A 1 70 ? 11.206 -6.567 -23.796 1.00 88.06 70 LEU A O 1
ATOM 558 N N . ARG A 1 71 ? 11.887 -4.674 -22.791 1.00 86.69 71 ARG A N 1
ATOM 559 C CA . ARG A 1 71 ? 12.133 -3.908 -24.018 1.00 86.69 71 ARG A CA 1
ATOM 560 C C . ARG A 1 71 ? 13.507 -3.251 -23.953 1.00 86.69 71 ARG A C 1
ATOM 562 O O . ARG A 1 71 ? 13.907 -2.780 -22.897 1.00 86.69 71 ARG A O 1
ATOM 569 N N . MET A 1 72 ? 14.181 -3.156 -25.096 1.00 90.81 72 MET A N 1
ATOM 570 C CA . MET A 1 72 ? 15.390 -2.345 -25.250 1.00 90.81 72 MET A CA 1
ATOM 571 C C . MET A 1 72 ? 15.063 -0.851 -25.346 1.00 90.81 72 MET A C 1
ATOM 573 O O . MET A 1 72 ? 14.210 -0.448 -26.138 1.00 90.81 72 MET A O 1
ATOM 577 N N . VAL A 1 73 ? 15.761 -0.037 -24.556 1.00 87.50 73 VAL A N 1
ATOM 578 C CA . VAL A 1 73 ? 15.718 1.430 -24.587 1.00 87.50 73 VAL A CA 1
ATOM 579 C C . VAL A 1 73 ? 17.155 1.944 -24.511 1.00 87.50 73 VAL A C 1
ATOM 581 O O . VAL A 1 73 ? 17.815 1.817 -23.480 1.00 87.50 73 VAL A O 1
ATOM 584 N N . GLY A 1 74 ? 17.662 2.493 -25.619 1.00 90.81 74 GLY A N 1
ATOM 585 C CA . GLY A 1 74 ? 19.084 2.828 -25.744 1.00 90.81 74 GLY A CA 1
ATOM 586 C C . GLY A 1 74 ? 19.962 1.596 -25.496 1.00 90.81 74 GLY A C 1
ATOM 587 O O . GLY A 1 74 ? 19.743 0.549 -26.102 1.00 90.81 74 GLY A O 1
ATOM 588 N N . ASN A 1 75 ? 20.902 1.708 -24.554 1.00 90.56 75 ASN A N 1
ATOM 589 C CA . ASN A 1 75 ? 21.817 0.627 -24.164 1.00 90.56 75 ASN A CA 1
ATOM 590 C C . ASN A 1 75 ? 21.337 -0.162 -22.930 1.00 90.56 75 ASN A C 1
ATOM 592 O O . ASN A 1 75 ? 22.141 -0.785 -22.239 1.00 90.56 75 ASN A O 1
ATOM 596 N N . SER A 1 76 ? 20.046 -0.111 -22.592 1.00 84.94 76 SER A N 1
ATOM 597 C CA . SER A 1 76 ? 19.507 -0.754 -21.387 1.00 84.94 76 SER A CA 1
ATOM 598 C C . SER A 1 76 ? 18.199 -1.492 -21.653 1.00 84.94 76 SER A C 1
ATOM 600 O O . SER A 1 76 ? 17.446 -1.161 -22.568 1.00 84.94 76 SER A O 1
ATOM 602 N N . HIS A 1 77 ? 17.920 -2.501 -20.826 1.00 87.44 77 HIS A N 1
ATOM 603 C CA . HIS A 1 77 ? 16.609 -3.139 -20.784 1.00 87.44 77 HIS A CA 1
ATOM 604 C C . HIS A 1 77 ? 15.694 -2.368 -19.831 1.00 87.44 77 HIS A C 1
ATOM 606 O O . HIS A 1 77 ? 16.107 -1.962 -18.748 1.00 87.44 77 HIS A O 1
ATOM 612 N N . ALA A 1 78 ? 14.437 -2.206 -20.227 1.00 89.06 78 ALA A N 1
ATOM 613 C CA . ALA A 1 78 ? 13.385 -1.602 -19.430 1.00 89.06 78 ALA A CA 1
ATOM 614 C C . ALA A 1 78 ? 12.234 -2.592 -19.234 1.00 89.06 78 ALA A C 1
ATOM 616 O O . ALA A 1 78 ? 11.901 -3.377 -20.129 1.00 89.06 78 ALA A O 1
ATOM 617 N N . VAL A 1 79 ? 11.596 -2.507 -18.068 1.00 88.62 79 VAL A N 1
ATOM 618 C CA . VAL A 1 79 ? 10.370 -3.230 -17.730 1.00 88.62 79 VAL A CA 1
ATOM 619 C C . VAL A 1 79 ? 9.262 -2.225 -17.434 1.00 88.62 79 VAL A C 1
ATOM 621 O O . VAL A 1 79 ? 9.474 -1.238 -16.732 1.00 88.62 79 VAL A O 1
ATOM 624 N N . SER A 1 80 ? 8.072 -2.442 -17.991 1.00 85.50 80 SER A N 1
ATOM 625 C CA . SER A 1 80 ? 6.914 -1.596 -17.693 1.00 85.50 80 SER A CA 1
ATOM 626 C C . SER A 1 80 ? 6.263 -2.028 -16.383 1.00 85.50 80 SER A C 1
ATOM 628 O O . SER A 1 80 ? 5.908 -3.195 -16.231 1.00 85.50 80 SER A O 1
ATOM 630 N N . ILE A 1 81 ? 6.059 -1.087 -15.462 1.00 86.56 81 ILE A N 1
ATOM 631 C CA . ILE A 1 81 ? 5.334 -1.335 -14.212 1.00 86.56 81 ILE A CA 1
ATOM 632 C C . ILE A 1 81 ? 3.832 -1.110 -14.464 1.00 86.56 81 ILE A C 1
ATOM 634 O O . ILE A 1 81 ? 3.461 -0.042 -14.959 1.00 86.56 81 ILE A O 1
ATOM 638 N N . PRO A 1 82 ? 2.952 -2.087 -14.169 1.00 88.88 82 PRO A N 1
ATOM 639 C CA . PRO A 1 82 ? 1.510 -1.937 -14.352 1.00 88.88 82 PRO A CA 1
ATOM 640 C C . PRO A 1 82 ? 0.945 -0.746 -13.570 1.00 88.88 82 PRO A C 1
ATOM 642 O O . PRO A 1 82 ? 1.290 -0.543 -12.406 1.00 88.88 82 PRO A O 1
ATOM 645 N N . LYS A 1 83 ? 0.023 0.004 -14.188 1.00 84.94 83 LYS A N 1
ATOM 646 C CA . LYS A 1 83 ? -0.576 1.207 -13.581 1.00 84.94 83 LYS A CA 1
ATOM 647 C C . LYS A 1 83 ? -1.208 0.937 -12.218 1.00 84.94 83 LYS A C 1
ATOM 649 O O . LYS A 1 83 ? -0.998 1.728 -11.317 1.00 84.94 83 LYS A O 1
ATOM 654 N N . GLU A 1 84 ? -1.871 -0.206 -12.028 1.00 85.31 84 GLU A N 1
ATOM 655 C CA . GLU A 1 8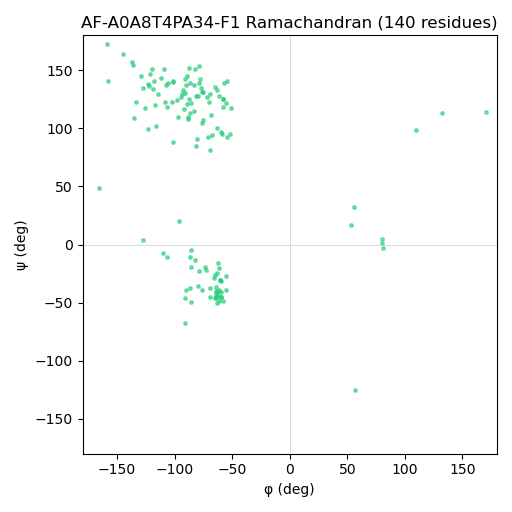4 ? -2.505 -0.530 -10.739 1.00 85.31 84 GLU A CA 1
ATOM 656 C C . GLU A 1 84 ? -1.513 -0.596 -9.567 1.00 85.31 84 GLU A C 1
ATOM 658 O O . GLU A 1 84 ? -1.870 -0.258 -8.441 1.00 85.31 84 GLU A O 1
ATOM 663 N N . VAL A 1 85 ? -0.257 -0.983 -9.828 1.00 84.69 85 VAL A N 1
ATOM 664 C CA . VAL A 1 85 ? 0.806 -0.983 -8.814 1.00 84.69 85 VAL A CA 1
ATOM 665 C C . VAL A 1 85 ? 1.160 0.457 -8.449 1.00 84.69 85 VAL A C 1
ATOM 667 O O . VAL A 1 85 ? 1.242 0.797 -7.271 1.00 84.69 85 VAL A O 1
ATOM 670 N N . ILE A 1 86 ? 1.313 1.318 -9.458 1.00 82.25 86 ILE A N 1
ATOM 671 C CA . ILE A 1 86 ? 1.617 2.741 -9.280 1.00 82.25 86 ILE A CA 1
ATOM 672 C C . ILE A 1 86 ? 0.466 3.464 -8.571 1.00 82.25 86 ILE A C 1
ATOM 674 O O . ILE A 1 86 ? 0.705 4.183 -7.605 1.00 82.25 86 ILE A O 1
ATOM 678 N N . ASP A 1 87 ? -0.776 3.235 -8.991 1.00 82.38 87 ASP A N 1
ATOM 679 C CA . ASP A 1 87 ? -1.969 3.865 -8.423 1.00 82.38 87 ASP A CA 1
ATOM 680 C C . ASP A 1 87 ? -2.141 3.492 -6.945 1.00 82.38 87 ASP A C 1
ATOM 682 O O . ASP A 1 87 ? -2.434 4.352 -6.112 1.00 82.38 87 ASP A O 1
ATOM 686 N N . PHE A 1 88 ? -1.886 2.228 -6.588 1.00 82.56 88 PHE A N 1
ATOM 687 C CA . PHE A 1 88 ? -1.886 1.792 -5.195 1.00 82.56 88 PHE A CA 1
ATOM 688 C C . PHE A 1 88 ? -0.782 2.467 -4.377 1.00 82.56 88 PHE A C 1
ATOM 690 O O . PHE A 1 88 ? -1.057 2.963 -3.283 1.00 82.56 88 PHE A O 1
ATOM 697 N N . ILE A 1 89 ? 0.448 2.537 -4.894 1.00 76.81 89 ILE A N 1
ATOM 698 C CA . ILE A 1 89 ? 1.568 3.216 -4.223 1.00 76.81 89 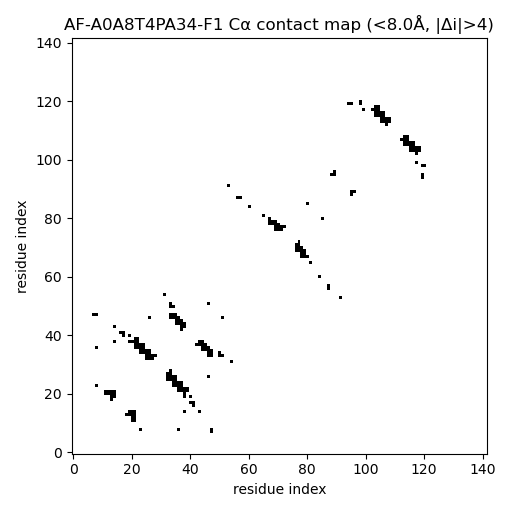ILE A CA 1
ATOM 699 C C . ILE A 1 89 ? 1.240 4.704 -3.996 1.00 76.81 89 ILE A C 1
ATOM 701 O O . ILE A 1 89 ? 1.396 5.224 -2.891 1.00 76.81 89 ILE A O 1
ATOM 705 N N . GLN A 1 90 ? 0.690 5.379 -5.006 1.00 73.38 90 GLN A N 1
ATOM 706 C CA . GLN A 1 90 ? 0.311 6.792 -4.932 1.00 73.38 90 GLN A CA 1
ATOM 707 C C . GLN A 1 90 ? -0.884 7.061 -4.004 1.00 73.38 90 GLN A C 1
ATOM 709 O O . GLN A 1 90 ? -0.917 8.091 -3.326 1.00 73.38 90 GLN A O 1
ATOM 714 N N . GLY A 1 91 ? -1.876 6.167 -3.976 1.00 68.81 91 GLY A N 1
ATOM 715 C CA . GLY A 1 91 ? -3.062 6.278 -3.118 1.00 68.81 91 GLY A CA 1
ATOM 716 C C . GLY A 1 91 ? -2.816 5.869 -1.659 1.00 68.81 91 GLY A C 1
ATOM 717 O O . GLY A 1 91 ? -3.536 6.301 -0.751 1.00 68.81 91 GLY A O 1
ATOM 718 N N . SER A 1 92 ? -1.791 5.052 -1.412 1.00 63.25 92 SER A N 1
ATOM 719 C CA . SER A 1 92 ? -1.383 4.631 -0.068 1.00 63.25 92 SER A CA 1
ATOM 720 C C . SER A 1 92 ? -0.419 5.626 0.585 1.00 63.25 92 SER A C 1
ATOM 722 O O . SER A 1 92 ? -0.600 5.921 1.765 1.00 63.25 92 SER A O 1
ATOM 724 N N . ASN A 1 93 ? 0.500 6.227 -0.181 1.00 58.16 93 ASN A N 1
ATOM 725 C CA . ASN A 1 93 ? 1.456 7.224 0.298 1.00 58.16 93 ASN A CA 1
ATOM 726 C C . ASN A 1 93 ? 1.346 8.544 -0.478 1.00 58.16 93 ASN A C 1
ATOM 728 O O . ASN A 1 93 ? 1.947 8.739 -1.533 1.00 58.16 93 ASN A O 1
ATOM 732 N N . GLN A 1 94 ? 0.649 9.522 0.105 1.00 54.28 94 GLN A N 1
ATOM 733 C CA . GLN A 1 94 ? 0.532 10.866 -0.475 1.00 54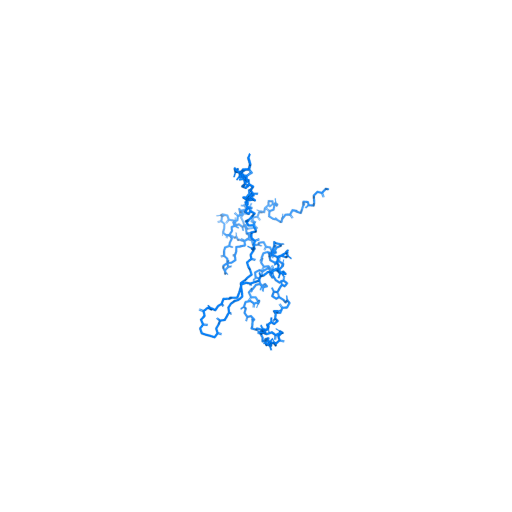.28 94 GLN A CA 1
ATOM 734 C C . GLN A 1 94 ? 1.892 11.585 -0.615 1.00 54.28 94 GLN A C 1
ATOM 736 O O . GLN A 1 94 ? 2.011 12.496 -1.434 1.00 54.28 94 GLN A O 1
ATOM 741 N N . ARG A 1 95 ? 2.919 11.157 0.142 1.00 51.91 95 ARG A N 1
ATOM 742 C CA . ARG A 1 95 ? 4.307 11.654 0.067 1.00 51.91 95 ARG A CA 1
ATOM 743 C C . ARG A 1 95 ? 5.072 11.109 -1.147 1.00 51.91 95 ARG A C 1
ATOM 745 O O . ARG A 1 95 ? 5.721 11.891 -1.836 1.00 51.91 95 ARG A O 1
ATOM 752 N N . MET A 1 96 ? 4.869 9.838 -1.499 1.00 50.69 96 MET A N 1
ATOM 753 C CA . MET A 1 96 ? 5.504 9.209 -2.667 1.00 50.69 96 MET A CA 1
ATOM 754 C C . MET A 1 96 ? 5.053 9.830 -3.997 1.00 50.69 96 MET A C 1
ATOM 756 O O . MET A 1 96 ? 5.812 9.837 -4.963 1.00 50.69 96 MET A O 1
ATOM 760 N N . ARG A 1 97 ? 3.848 10.425 -4.063 1.00 53.34 97 ARG A N 1
ATOM 761 C CA . ARG A 1 97 ? 3.320 11.059 -5.292 1.00 53.34 97 ARG A CA 1
ATOM 762 C C . ARG A 1 97 ? 4.237 12.132 -5.885 1.00 53.34 97 ARG A C 1
ATOM 764 O O . ARG A 1 97 ? 4.148 12.374 -7.084 1.00 53.34 97 ARG A O 1
ATOM 771 N N . LYS A 1 98 ? 5.074 12.789 -5.075 1.00 52.53 98 LYS A N 1
ATOM 772 C CA . LYS A 1 98 ? 5.931 13.889 -5.543 1.00 52.53 98 LYS A CA 1
ATOM 773 C C . LYS A 1 98 ? 7.264 13.436 -6.145 1.00 52.53 98 LYS A C 1
ATOM 775 O O . LYS A 1 98 ? 7.823 14.200 -6.917 1.00 52.53 98 LYS A O 1
ATOM 780 N N . HIS A 1 99 ? 7.722 12.214 -5.854 1.00 50.41 99 HIS A N 1
ATOM 781 C CA . HIS A 1 99 ? 9.085 11.766 -6.184 1.00 50.41 99 HIS A CA 1
ATOM 782 C C . HIS A 1 99 ? 9.160 10.442 -6.959 1.00 50.41 99 HIS A C 1
ATOM 784 O O . HIS A 1 99 ? 10.251 9.984 -7.283 1.00 50.41 99 HIS A O 1
ATOM 790 N N . MET A 1 100 ? 8.026 9.835 -7.341 1.00 50.91 100 MET A N 1
ATOM 791 C CA . MET A 1 100 ? 8.032 8.629 -8.194 1.00 50.91 100 MET A CA 1
ATOM 792 C C . MET A 1 100 ? 8.645 8.850 -9.586 1.00 50.91 100 MET A C 1
ATOM 794 O O . MET A 1 100 ? 8.972 7.874 -10.257 1.00 50.91 100 MET A O 1
ATOM 798 N N . ASN A 1 101 ? 8.795 10.106 -10.017 1.00 53.72 101 ASN A N 1
ATOM 799 C CA . ASN A 1 101 ? 9.467 10.444 -11.269 1.00 53.72 101 ASN A CA 1
ATOM 800 C C . ASN A 1 101 ? 10.998 10.480 -11.145 1.00 53.72 101 ASN A C 1
ATOM 802 O O . ASN A 1 101 ? 11.657 10.519 -12.180 1.00 53.72 101 ASN A O 1
ATOM 806 N N . ASP A 1 102 ? 11.555 10.482 -9.927 1.00 55.78 102 ASP A N 1
ATOM 807 C CA . ASP A 1 102 ? 12.955 10.856 -9.734 1.00 55.78 102 ASP A CA 1
ATOM 808 C C . ASP A 1 102 ? 13.886 9.643 -9.814 1.00 55.78 102 ASP A C 1
ATOM 810 O O . ASP A 1 102 ? 14.622 9.546 -10.788 1.00 55.78 102 ASP A O 1
ATOM 814 N N . MET A 1 103 ? 13.854 8.686 -8.873 1.00 62.56 103 MET A N 1
ATOM 815 C CA . MET A 1 103 ? 14.641 7.442 -8.973 1.00 62.56 103 MET A CA 1
ATOM 816 C C . MET A 1 103 ? 14.073 6.300 -8.117 1.00 62.56 103 MET A C 1
ATOM 818 O O . MET A 1 103 ? 13.671 6.500 -6.974 1.00 62.56 103 MET A O 1
ATOM 822 N N . VAL A 1 104 ? 14.111 5.078 -8.656 1.00 72.94 104 VAL A N 1
ATOM 823 C CA . VAL A 1 104 ? 13.873 3.819 -7.926 1.00 72.94 104 VAL A CA 1
ATOM 824 C C . VAL A 1 104 ? 15.187 3.058 -7.780 1.00 72.94 104 VAL A C 1
ATOM 826 O O . VAL A 1 104 ? 16.074 3.180 -8.627 1.00 72.94 104 VAL A O 1
ATOM 829 N N . ARG A 1 105 ? 15.332 2.260 -6.721 1.00 76.38 105 ARG A N 1
ATOM 830 C CA . ARG A 1 105 ? 16.522 1.420 -6.529 1.00 76.38 105 ARG A CA 1
ATOM 831 C C . ARG A 1 105 ? 16.260 0.025 -7.077 1.00 76.38 105 ARG A C 1
ATOM 833 O O . ARG A 1 105 ? 15.276 -0.605 -6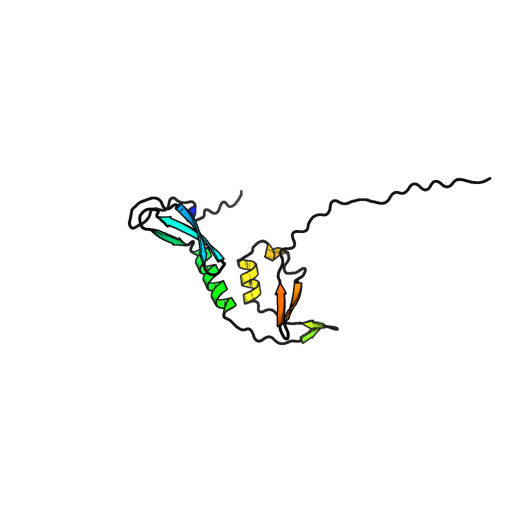.708 1.00 76.38 105 ARG A O 1
ATOM 840 N N . LEU A 1 106 ? 17.147 -0.446 -7.949 1.00 84.88 106 LEU A N 1
ATOM 841 C CA . LEU A 1 106 ? 17.148 -1.815 -8.458 1.00 84.88 106 LEU A CA 1
ATOM 842 C C . LEU A 1 106 ? 18.233 -2.612 -7.726 1.00 84.88 106 LEU A C 1
ATOM 844 O O . LEU A 1 106 ? 19.404 -2.235 -7.767 1.00 84.88 106 LEU A O 1
ATOM 848 N N . CYS A 1 107 ? 17.845 -3.703 -7.073 1.00 83.00 107 CYS A N 1
ATOM 849 C CA . CYS A 1 107 ? 18.735 -4.561 -6.297 1.00 83.00 107 CYS A CA 1
ATOM 850 C C . CYS A 1 107 ? 18.677 -5.995 -6.833 1.00 83.00 107 CYS A C 1
ATOM 852 O O . CYS A 1 107 ? 17.599 -6.521 -7.104 1.00 83.00 107 CYS A O 1
ATOM 854 N N . PHE A 1 108 ? 19.831 -6.645 -6.970 1.00 83.38 108 PHE A N 1
ATOM 855 C CA . PHE A 1 108 ? 19.888 -8.091 -7.174 1.00 83.38 108 PHE A CA 1
ATOM 856 C C . PHE A 1 108 ? 19.782 -8.769 -5.810 1.00 83.38 108 PHE A C 1
ATOM 858 O O . PHE A 1 108 ? 20.638 -8.547 -4.957 1.00 83.38 108 PHE A O 1
ATOM 865 N N . GLU A 1 109 ? 18.703 -9.518 -5.583 1.00 82.88 109 GLU A N 1
ATOM 866 C CA . GLU A 1 109 ? 18.462 -10.174 -4.290 1.00 82.88 109 GLU A CA 1
ATOM 867 C C . GLU A 1 109 ? 19.062 -11.576 -4.261 1.00 82.88 109 GLU A C 1
ATOM 869 O O . GLU A 1 109 ? 19.722 -11.942 -3.295 1.00 82.88 109 GLU A O 1
ATOM 874 N N . ASP A 1 110 ? 18.829 -12.351 -5.319 1.00 80.56 110 ASP A N 1
ATOM 875 C CA . ASP A 1 110 ? 19.276 -13.737 -5.447 1.00 80.56 110 ASP A CA 1
ATOM 876 C C . ASP A 1 110 ? 19.300 -14.133 -6.933 1.00 80.56 110 ASP A C 1
ATOM 878 O O . ASP A 1 110 ? 18.822 -13.390 -7.799 1.00 80.56 110 ASP A O 1
ATOM 882 N N . PHE A 1 111 ? 19.819 -15.317 -7.252 1.00 82.94 111 PHE A N 1
ATOM 883 C CA . PHE A 1 111 ? 19.829 -15.860 -8.605 1.00 82.94 111 PHE A CA 1
ATOM 884 C C . PHE A 1 111 ? 18.435 -15.825 -9.245 1.00 82.94 111 PHE A C 1
ATOM 886 O O . PHE A 1 111 ? 17.484 -16.454 -8.786 1.00 82.94 111 PHE A O 1
ATOM 893 N N . GLY A 1 112 ? 18.321 -15.069 -10.341 1.00 85.38 112 GLY A N 1
ATOM 894 C CA . GLY A 1 112 ? 17.074 -14.905 -11.091 1.00 85.38 112 GLY A CA 1
ATOM 895 C C . GLY A 1 112 ? 16.084 -13.901 -10.493 1.00 85.38 112 GLY A C 1
ATOM 896 O O . GLY A 1 112 ? 14.991 -13.750 -11.039 1.00 85.38 112 GLY A O 1
ATOM 897 N N . ARG A 1 113 ? 16.442 -13.190 -9.414 1.00 87.06 113 ARG A N 1
ATOM 898 C CA . ARG A 1 113 ? 15.548 -12.251 -8.734 1.00 87.06 113 ARG A CA 1
ATOM 899 C C . ARG A 1 113 ? 16.156 -10.857 -8.601 1.00 87.06 113 ARG A C 1
ATOM 901 O O . ARG A 1 113 ? 17.139 -10.630 -7.900 1.00 87.06 113 ARG A O 1
ATOM 908 N N . LEU A 1 114 ? 15.487 -9.905 -9.242 1.00 88.00 114 LEU A N 1
ATOM 909 C CA . LEU A 1 114 ? 15.696 -8.474 -9.056 1.00 88.00 114 LEU A CA 1
ATOM 910 C C . LEU A 1 114 ? 14.528 -7.901 -8.252 1.00 88.00 114 LEU A C 1
ATOM 912 O O . LEU A 1 114 ? 13.374 -8.244 -8.516 1.00 88.00 114 LEU A O 1
ATOM 916 N N . SER A 1 115 ? 14.815 -7.003 -7.316 1.00 87.12 115 SER A N 1
ATOM 917 C CA . SER A 1 115 ? 13.807 -6.191 -6.643 1.00 87.12 115 SER A CA 1
ATOM 918 C C . SER A 1 115 ? 13.928 -4.726 -7.027 1.00 87.12 115 SER A C 1
ATOM 920 O O . SER A 1 115 ? 15.017 -4.194 -7.245 1.00 87.12 115 SER A O 1
ATOM 922 N N . LEU A 1 116 ? 12.767 -4.089 -7.147 1.00 85.12 116 LEU A N 1
ATOM 923 C CA . LEU A 1 116 ? 12.625 -2.652 -7.312 1.00 85.12 116 LEU A CA 1
ATOM 924 C C . LEU A 1 116 ? 12.063 -2.088 -6.016 1.00 85.12 116 LEU A C 1
ATOM 926 O O . LEU A 1 116 ? 10.989 -2.503 -5.578 1.00 85.12 116 LEU A O 1
ATOM 930 N N . ASP A 1 117 ? 12.789 -1.147 -5.431 1.00 81.88 117 ASP A N 1
ATOM 931 C CA . ASP A 1 117 ? 12.416 -0.486 -4.192 1.00 81.88 117 ASP A CA 1
ATOM 932 C C . ASP A 1 117 ? 12.135 1.000 -4.445 1.00 81.88 117 ASP A C 1
ATOM 934 O O . ASP A 1 117 ? 12.916 1.725 -5.079 1.00 81.88 117 ASP A O 1
ATOM 938 N N . PHE A 1 118 ? 10.975 1.429 -3.960 1.00 76.00 118 PHE A N 1
ATOM 939 C CA . PHE A 1 118 ? 10.459 2.779 -4.082 1.00 76.00 118 PHE A CA 1
ATOM 940 C C . PHE A 1 118 ? 10.710 3.499 -2.752 1.00 76.00 118 PHE A C 1
ATOM 942 O O . PHE A 1 118 ? 9.873 3.471 -1.852 1.00 76.00 118 PHE A O 1
ATOM 949 N N . PHE A 1 119 ? 11.880 4.124 -2.619 1.00 65.06 119 PHE A N 1
ATOM 950 C CA . PHE A 1 119 ? 12.241 4.883 -1.421 1.00 65.06 119 PHE A CA 1
ATOM 951 C C . PHE A 1 119 ? 11.558 6.255 -1.399 1.00 65.06 119 PHE A C 1
ATOM 953 O O . PHE A 1 119 ? 11.491 6.939 -2.420 1.00 65.06 119 PHE A O 1
ATOM 960 N N . ASP A 1 120 ? 11.141 6.698 -0.212 1.00 59.12 120 ASP A N 1
ATOM 961 C CA . ASP A 1 120 ? 10.946 8.121 0.054 1.00 59.12 120 ASP A CA 1
ATOM 962 C C . ASP A 1 120 ? 12.338 8.743 0.231 1.00 59.12 120 ASP A C 1
ATOM 964 O O . ASP A 1 120 ? 13.028 8.494 1.223 1.00 59.12 120 ASP A O 1
ATOM 968 N N . VAL A 1 121 ? 12.787 9.522 -0.753 1.00 49.97 121 VAL A N 1
ATOM 969 C CA . VAL A 1 121 ? 13.984 10.349 -0.589 1.00 49.97 121 VAL A CA 1
ATOM 970 C C . VAL A 1 121 ? 13.607 11.481 0.363 1.00 49.97 121 VAL A C 1
ATOM 972 O O . VAL A 1 121 ? 13.104 12.519 -0.057 1.00 49.97 121 VAL A O 1
ATOM 975 N N . GLU A 1 122 ? 13.838 11.299 1.663 1.00 47.69 122 GLU A N 1
ATOM 976 C CA . GLU A 1 122 ? 14.087 12.455 2.517 1.00 47.69 122 GLU A CA 1
ATOM 977 C C . GLU A 1 122 ? 15.379 13.075 1.987 1.00 47.69 122 GLU A C 1
ATOM 979 O O . GLU A 1 122 ? 16.475 12.550 2.198 1.00 47.69 122 GLU A O 1
ATOM 984 N N . VAL A 1 123 ? 15.252 14.146 1.201 1.00 43.97 123 VAL A N 1
ATOM 985 C CA . VAL A 1 123 ? 16.389 14.998 0.875 1.00 43.97 123 VAL A CA 1
ATOM 986 C C . VAL A 1 123 ? 16.889 15.511 2.219 1.00 43.97 123 VAL A C 1
ATOM 988 O O . VAL A 1 123 ? 16.330 16.434 2.800 1.00 43.97 123 VAL A O 1
ATOM 991 N N . LEU A 1 124 ? 17.914 14.852 2.757 1.00 40.62 124 LEU A N 1
ATOM 992 C CA . LEU A 1 124 ? 18.790 15.450 3.742 1.00 40.62 124 LEU A CA 1
ATOM 993 C C . LEU A 1 124 ? 19.380 16.672 3.044 1.00 40.62 124 LEU A C 1
ATOM 995 O O . LEU A 1 124 ? 20.345 16.544 2.285 1.00 40.62 124 LEU A O 1
ATOM 999 N N . ASP A 1 125 ? 18.760 17.831 3.258 1.00 38.19 125 ASP A N 1
ATOM 1000 C CA . ASP A 1 125 ? 19.345 19.133 2.978 1.00 38.19 125 ASP A CA 1
ATOM 1001 C C . ASP A 1 125 ? 20.686 19.177 3.716 1.00 38.19 125 ASP A C 1
ATOM 1003 O O . ASP A 1 125 ? 20.776 19.473 4.909 1.00 38.19 125 ASP A O 1
ATOM 1007 N N . LYS A 1 126 ? 21.758 18.792 3.020 1.00 36.59 126 LYS A N 1
ATOM 1008 C CA . LYS A 1 126 ? 23.116 18.979 3.515 1.00 36.59 126 LYS A CA 1
ATOM 1009 C C . LYS A 1 126 ? 23.299 20.489 3.682 1.00 36.59 126 LYS A C 1
ATOM 1011 O O . LYS A 1 126 ? 23.052 21.217 2.717 1.00 36.59 126 LYS A O 1
ATOM 1016 N N . PRO A 1 127 ? 23.738 20.986 4.852 1.00 37.66 127 PRO A N 1
ATOM 1017 C CA . PRO A 1 127 ? 24.046 22.397 4.999 1.00 37.66 127 PRO A CA 1
ATOM 1018 C C . PRO A 1 127 ? 25.115 22.755 3.970 1.00 37.66 127 PRO A C 1
ATOM 1020 O O . PRO A 1 127 ? 26.166 22.114 3.899 1.00 37.66 127 PRO A O 1
ATOM 1023 N N . HIS A 1 128 ? 24.807 23.764 3.158 1.00 41.25 128 HIS A N 1
ATOM 1024 C CA . HIS A 1 128 ? 25.702 24.365 2.181 1.00 41.25 128 HIS A CA 1
ATOM 1025 C C . HIS A 1 128 ? 27.020 24.739 2.878 1.00 41.25 128 HIS A C 1
ATOM 1027 O O . HIS A 1 128 ? 27.155 25.799 3.484 1.00 41.25 128 HIS A O 1
ATOM 1033 N N . THR A 1 129 ? 28.015 23.858 2.816 1.00 37.59 129 THR A N 1
ATOM 1034 C CA . THR A 1 129 ? 29.390 24.207 3.154 1.00 37.59 129 THR A CA 1
ATOM 1035 C C . THR A 1 129 ? 29.936 24.902 1.920 1.00 37.59 129 THR A C 1
ATOM 1037 O O . THR A 1 129 ? 30.431 24.270 0.991 1.00 37.59 129 THR A O 1
ATOM 1040 N N . LEU A 1 130 ? 29.788 26.228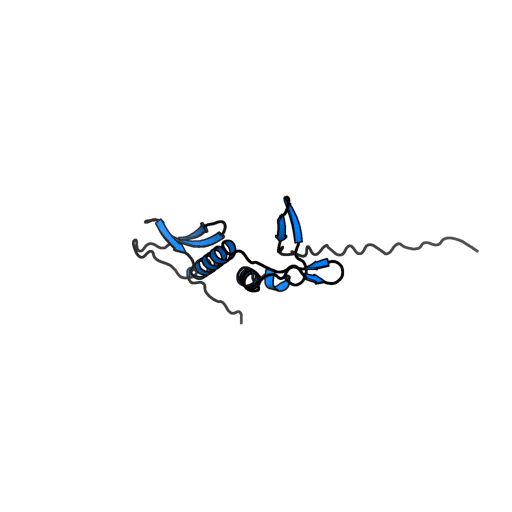 1.877 1.00 39.25 130 LEU A N 1
ATOM 1041 C CA . LEU A 1 130 ? 30.556 27.066 0.965 1.00 39.25 130 LEU A CA 1
ATOM 1042 C C . LEU A 1 130 ? 32.015 27.049 1.431 1.00 39.25 130 LEU A C 1
ATOM 1044 O O . LEU A 1 130 ? 32.489 27.943 2.124 1.00 39.25 130 LEU A O 1
ATOM 1048 N N . VAL A 1 131 ? 32.730 25.993 1.057 1.00 39.53 131 VAL A N 1
ATOM 1049 C CA . VAL A 1 131 ? 34.183 26.027 0.962 1.00 39.53 131 VAL A CA 1
ATOM 1050 C C . VAL A 1 131 ? 34.479 26.504 -0.453 1.00 39.53 131 VAL A C 1
ATOM 1052 O O . VAL A 1 131 ? 34.226 25.761 -1.395 1.00 39.53 131 VAL A O 1
ATOM 1055 N N . HIS A 1 132 ? 34.952 27.742 -0.601 1.00 36.09 132 HIS A N 1
ATOM 1056 C CA . HIS A 1 132 ? 36.140 28.114 -1.386 1.00 36.09 132 HIS A CA 1
ATOM 1057 C C . HIS A 1 132 ? 36.235 29.639 -1.506 1.00 36.09 132 HIS A C 1
ATOM 1059 O O . HIS A 1 132 ? 35.432 30.300 -2.155 1.00 36.09 132 HIS A O 1
ATOM 1065 N N . GLY A 1 133 ? 37.286 30.173 -0.894 1.00 33.31 133 GLY A N 1
ATOM 1066 C CA . GLY A 1 133 ? 37.724 31.556 -1.013 1.00 33.31 133 GLY A CA 1
ATOM 1067 C C . GLY A 1 133 ? 39.139 31.700 -0.462 1.00 33.31 133 GLY A C 1
ATOM 1068 O O . GLY A 1 133 ? 39.389 32.544 0.394 1.00 33.31 133 GLY A O 1
ATOM 1069 N N . SER A 1 134 ? 40.052 30.818 -0.884 1.00 40.88 134 SER A N 1
ATOM 1070 C CA . SER A 1 134 ? 41.475 30.912 -0.556 1.00 40.88 134 SER A CA 1
ATOM 1071 C C . SER A 1 134 ? 42.028 32.251 -1.043 1.00 40.88 134 SER A C 1
ATOM 1073 O O . SER A 1 134 ? 42.022 32.544 -2.241 1.00 40.88 134 SER A O 1
ATOM 1075 N N . ARG A 1 135 ? 42.518 33.059 -0.097 1.00 38.00 135 ARG A N 1
ATOM 1076 C CA . ARG A 1 135 ? 43.304 34.269 -0.353 1.00 38.00 135 ARG A CA 1
ATOM 1077 C C . ARG A 1 135 ? 44.511 33.905 -1.218 1.00 38.00 135 ARG A C 1
ATOM 1079 O O . ARG A 1 135 ? 45.346 33.105 -0.807 1.00 38.00 135 ARG A O 1
ATOM 1086 N N . ARG A 1 136 ? 44.634 34.527 -2.393 1.00 37.94 136 ARG A N 1
ATOM 1087 C CA . ARG A 1 136 ? 45.918 34.639 -3.095 1.00 37.94 136 ARG A CA 1
ATOM 1088 C C . ARG A 1 136 ? 46.738 35.716 -2.389 1.00 37.94 136 ARG A C 1
ATOM 1090 O O . ARG A 1 136 ? 46.466 36.896 -2.573 1.00 37.94 136 ARG A O 1
ATOM 1097 N N . MET A 1 137 ? 47.734 35.309 -1.609 1.00 40.88 137 MET A N 1
ATOM 1098 C CA . MET A 1 137 ? 48.925 36.130 -1.400 1.00 40.88 137 MET A CA 1
ATOM 1099 C C . MET A 1 137 ? 49.869 35.815 -2.562 1.00 40.88 137 MET A C 1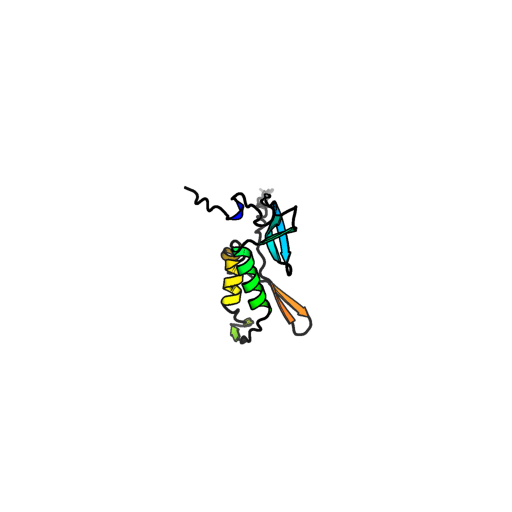
ATOM 1101 O O . MET A 1 137 ? 50.181 34.651 -2.811 1.00 40.88 137 MET A O 1
ATOM 1105 N N . LYS A 1 138 ? 50.241 36.833 -3.334 1.00 47.19 138 LYS A N 1
ATOM 1106 C CA . LYS A 1 138 ? 51.390 36.770 -4.233 1.00 47.19 138 LYS A CA 1
ATOM 1107 C C . LYS A 1 138 ? 52.384 37.794 -3.716 1.00 47.19 138 LYS A C 1
ATOM 1109 O O . LYS A 1 138 ? 52.190 38.987 -3.925 1.00 47.19 138 LYS A O 1
ATOM 1114 N N . ASP A 1 139 ? 53.399 37.299 -3.028 1.00 39.25 139 ASP A N 1
ATOM 1115 C CA . ASP A 1 139 ? 54.627 38.036 -2.781 1.00 39.25 139 ASP A CA 1
ATOM 1116 C C . ASP A 1 139 ? 55.512 37.981 -4.032 1.00 39.25 139 ASP A C 1
ATOM 1118 O O . ASP A 1 139 ? 55.662 36.925 -4.651 1.00 39.25 139 ASP A O 1
ATOM 1122 N N . GLY A 1 140 ? 56.136 39.119 -4.346 1.00 37.81 140 GLY A N 1
ATOM 1123 C CA . GLY A 1 140 ? 57.477 39.161 -4.930 1.00 37.81 140 GLY A CA 1
ATOM 1124 C C . GLY A 1 140 ? 57.615 39.592 -6.393 1.00 37.81 140 GLY A C 1
ATOM 1125 O O . GLY A 1 140 ? 57.553 38.751 -7.286 1.00 37.81 140 GLY A O 1
ATOM 1126 N N . LYS A 1 141 ? 57.966 40.877 -6.570 1.00 40.69 141 LYS A N 1
ATOM 1127 C CA . LYS A 1 141 ? 59.202 41.416 -7.198 1.00 40.69 141 LYS A CA 1
ATOM 1128 C C . LYS A 1 141 ? 58.933 42.526 -8.220 1.00 40.69 141 LYS A C 1
ATOM 1130 O O . LYS A 1 141 ? 58.426 42.242 -9.298 1.00 40.69 141 LYS A O 1
ATOM 1135 N N . GLU A 1 142 ? 59.371 43.741 -7.893 1.00 36.25 142 GLU A N 1
ATOM 1136 C CA . GLU A 1 142 ? 60.603 44.331 -8.448 1.00 36.25 142 GLU A CA 1
ATOM 1137 C C . GLU A 1 142 ? 61.250 45.240 -7.393 1.00 36.25 142 GLU A C 1
ATOM 1139 O O . GLU A 1 142 ? 60.477 45.860 -6.624 1.00 36.25 142 GLU A O 1
#

Nearest PDB structures (foldseek):
  8rap-assembly1_M  TM=4.343E-01  e=1.527E-01  Saccharomyces cerevisiae
  7tom-assembly1_A  TM=3.527E-01  e=7.140E-01  Methanocaldococcus jannaschii
  8esf-assembly2_B  TM=1.818E-01  e=7.662E+00  Homo sapiens

Radius of gyration: 25.91 Å; Cα contacts (8 Å, |Δi|>4): 124; chains: 1; bounding box: 84×60×54 Å

Sequence (142 aa):
MGNYMRDIFDAKITCKNCNSEMKPILAIKSGFKLRAVQCEKCGDKIIHPGDLSKMEQYNSLKRKTFNVKLRMVGNSHAVSIPKEVIDFIQGSNQRMRKHMNDMVRLCFEDFGRLSLDFFDVEVLDKPHTLVHGSRRMKDGKE